Protein AF-A0A9J9ESB7-F1 (afdb_monomer_lite)

Foldseek 3Di:
DDPCCVVPVVVLLVVLPWAWDDWDWDADPVRDTDIDTDTDAPDPVRVVVSCCSRCDPCCVVPVVVVVCVVDPPVPDDDDDDDDDDPD

Radius of gyration: 14.31 Å; chains: 1; bounding box: 33×38×34 Å

Secondary structure (DSSP, 8-state):
--THIIIIIHHHHHHHT-EEEEEEEEE-TT--EEEEEEEE-SSHHHHHHHHHHHT-HHIIIIIHHHHHTTS-GGG------PPP---

Sequence (87 aa):
MRIGIKAELLPYQISQGMRVLQTYIYKDENGDEWFVWLREFDDEQARQALYKKTYNQWWKDEIRPRVFTMIEQDDIRVRLLNPVKLV

pLDDT: mean 86.13, std 9.26, range [49.38, 93.81]

Structure (mmCIF, N/CA/C/O backbone):
data_AF-A0A9J9ESB7-F1
#
_entry.id   AF-A0A9J9ESB7-F1
#
loop_
_atom_site.group_PDB
_atom_site.id
_atom_site.type_symbol
_atom_site.label_atom_id
_atom_site.label_alt_id
_atom_site.label_comp_id
_atom_site.label_asym_id
_atom_site.label_entity_id
_atom_site.label_seq_id
_atom_site.pdbx_PDB_ins_code
_atom_site.Cartn_x
_atom_site.Cartn_y
_atom_site.Cartn_z
_atom_site.occupancy
_atom_site.B_iso_or_equiv
_atom_site.auth_seq_id
_atom_site.auth_comp_id
_atom_site.auth_asym_id
_atom_site.auth_atom_id
_atom_site.pdbx_PDB_model_num
ATOM 1 N N . MET A 1 1 ? 5.750 -16.507 -3.772 1.00 49.38 1 MET A N 1
ATOM 2 C CA . MET A 1 1 ? 6.029 -15.048 -3.749 1.00 49.38 1 MET A CA 1
ATOM 3 C C . MET A 1 1 ? 7.508 -14.732 -3.489 1.00 49.38 1 MET A C 1
ATOM 5 O O . MET A 1 1 ? 8.058 -15.200 -2.497 1.00 49.38 1 MET A O 1
ATOM 9 N N . ARG A 1 2 ? 8.194 -13.971 -4.362 1.00 53.94 2 ARG A N 1
ATOM 10 C CA . ARG A 1 2 ? 9.636 -13.673 -4.199 1.00 53.94 2 ARG A CA 1
ATOM 11 C C . ARG A 1 2 ? 9.872 -12.644 -3.079 1.00 53.94 2 ARG A C 1
ATOM 13 O O . ARG A 1 2 ? 9.176 -11.642 -2.971 1.00 53.94 2 ARG A O 1
ATOM 20 N N . ILE A 1 3 ? 10.886 -12.904 -2.257 1.00 54.91 3 ILE A N 1
ATOM 21 C CA . ILE A 1 3 ? 11.270 -12.225 -1.000 1.00 54.91 3 ILE A CA 1
ATOM 22 C C . ILE A 1 3 ? 11.459 -10.689 -1.123 1.00 54.91 3 ILE A C 1
ATOM 24 O O . ILE A 1 3 ? 11.433 -9.981 -0.115 1.00 54.91 3 ILE A O 1
ATOM 28 N N . GLY A 1 4 ? 11.585 -10.147 -2.338 1.00 59.25 4 GLY A N 1
ATOM 29 C CA . GLY A 1 4 ? 11.961 -8.751 -2.587 1.00 59.25 4 GLY A CA 1
ATOM 30 C C . GLY A 1 4 ? 10.948 -7.682 -2.152 1.00 59.25 4 GLY A C 1
ATOM 31 O O . GLY A 1 4 ? 11.368 -6.615 -1.720 1.00 59.25 4 GLY A O 1
ATOM 32 N N . ILE A 1 5 ? 9.633 -7.948 -2.135 1.00 64.50 5 ILE A N 1
ATOM 33 C CA . ILE A 1 5 ? 8.643 -6.949 -1.656 1.00 64.50 5 ILE A CA 1
ATOM 34 C C . ILE A 1 5 ? 8.887 -6.595 -0.183 1.00 64.50 5 ILE A C 1
ATOM 36 O O . ILE A 1 5 ? 8.868 -5.427 0.206 1.00 64.50 5 ILE A O 1
ATOM 40 N N . LYS A 1 6 ? 9.134 -7.617 0.643 1.00 63.84 6 LYS A N 1
ATOM 41 C CA . LYS A 1 6 ? 9.392 -7.444 2.076 1.00 63.84 6 LYS A CA 1
ATOM 42 C C . LYS A 1 6 ? 10.755 -6.802 2.336 1.00 63.84 6 LYS A C 1
ATOM 44 O O . LYS A 1 6 ? 10.877 -6.042 3.289 1.00 63.84 6 LYS A O 1
ATOM 49 N N . ALA A 1 7 ? 11.747 -7.092 1.496 1.00 66.75 7 ALA A N 1
ATOM 50 C CA . ALA A 1 7 ? 13.117 -6.620 1.675 1.00 66.75 7 ALA A CA 1
ATOM 51 C C . ALA A 1 7 ? 13.379 -5.212 1.108 1.00 66.75 7 ALA A C 1
ATOM 53 O O . ALA A 1 7 ? 14.236 -4.513 1.635 1.00 66.75 7 ALA A O 1
ATOM 54 N N . GLU A 1 8 ? 12.655 -4.778 0.070 1.00 72.25 8 GLU A N 1
ATOM 55 C CA . GLU A 1 8 ? 12.954 -3.518 -0.632 1.00 72.25 8 GLU A CA 1
ATOM 56 C C . GLU A 1 8 ? 11.808 -2.499 -0.558 1.00 72.25 8 GLU A C 1
ATOM 58 O O . GLU A 1 8 ? 12.032 -1.332 -0.228 1.00 72.25 8 GLU A O 1
ATOM 63 N N . LEU A 1 9 ? 10.559 -2.920 -0.803 1.00 81.62 9 LEU A N 1
ATOM 64 C CA . LEU A 1 9 ? 9.428 -1.988 -0.880 1.00 81.62 9 LEU A CA 1
ATOM 65 C C . LEU A 1 9 ? 9.015 -1.458 0.498 1.00 81.62 9 LEU A C 1
ATOM 67 O O . LEU A 1 9 ? 8.853 -0.247 0.664 1.00 81.62 9 LEU A O 1
ATOM 71 N N . LEU A 1 10 ? 8.825 -2.348 1.478 1.00 85.25 10 LEU A N 1
ATOM 72 C CA . LEU A 1 10 ? 8.380 -1.942 2.814 1.00 85.25 10 LEU A CA 1
ATOM 73 C C . LEU A 1 10 ? 9.407 -1.059 3.536 1.00 85.25 10 LEU A C 1
ATOM 75 O O . LEU A 1 10 ? 8.996 -0.011 4.037 1.00 85.25 10 LEU A O 1
ATOM 79 N N . PRO A 1 11 ? 10.718 -1.383 3.558 1.00 86.81 11 PRO A N 1
ATOM 80 C CA . PRO A 1 11 ? 11.706 -0.512 4.194 1.00 86.81 11 PRO A CA 1
ATOM 81 C C . PRO A 1 11 ? 11.759 0.874 3.552 1.00 86.81 11 PRO A C 1
ATOM 83 O O . PRO A 1 11 ? 11.819 1.877 4.266 1.00 86.81 11 PRO A O 1
ATOM 86 N N . TYR A 1 12 ? 11.646 0.956 2.221 1.00 86.19 12 TYR A N 1
ATOM 87 C CA . TYR A 1 12 ? 11.553 2.241 1.537 1.00 86.19 12 TYR A CA 1
ATOM 88 C C . TYR A 1 12 ? 10.316 3.029 1.987 1.00 86.19 12 TYR A C 1
ATOM 90 O O . TYR A 1 12 ? 10.445 4.176 2.413 1.00 86.19 12 TYR A O 1
ATOM 98 N N . GLN A 1 13 ? 9.126 2.424 1.966 1.00 87.81 13 GLN A N 1
ATOM 99 C CA . GLN A 1 13 ? 7.893 3.089 2.403 1.00 87.81 13 GLN A CA 1
ATOM 100 C C . GLN A 1 13 ? 7.978 3.575 3.856 1.00 87.81 13 GLN A C 1
ATOM 102 O O . GLN A 1 13 ? 7.629 4.722 4.143 1.00 87.81 13 GLN A O 1
ATOM 107 N N . ILE A 1 14 ? 8.506 2.742 4.755 1.00 89.81 14 ILE A N 1
ATOM 108 C CA . ILE A 1 14 ? 8.720 3.094 6.163 1.00 89.81 14 ILE A CA 1
ATOM 109 C C . ILE A 1 14 ? 9.683 4.285 6.275 1.00 89.81 14 ILE A C 1
ATOM 111 O O . ILE A 1 14 ? 9.371 5.248 6.972 1.00 89.81 14 ILE A O 1
ATOM 115 N N . SER A 1 15 ? 10.792 4.295 5.522 1.00 89.38 15 SER A N 1
ATOM 116 C CA . SER A 1 15 ? 11.742 5.423 5.513 1.00 89.38 15 SER A CA 1
ATOM 117 C C . SER A 1 15 ? 11.130 6.743 5.024 1.00 89.38 15 SER A C 1
ATOM 119 O O . SER A 1 15 ? 11.571 7.821 5.421 1.00 89.38 15 SER A O 1
ATOM 121 N N . GLN A 1 16 ? 10.090 6.687 4.184 1.00 88.38 16 GLN A N 1
ATOM 122 C CA . GLN A 1 16 ? 9.368 7.881 3.736 1.00 88.38 16 GLN A CA 1
ATOM 123 C C . GLN A 1 16 ? 8.357 8.397 4.771 1.00 88.38 16 GLN A C 1
ATOM 125 O O . GLN A 1 16 ? 7.877 9.526 4.622 1.00 88.38 16 GLN A O 1
ATOM 130 N N . GLY A 1 17 ? 8.096 7.632 5.836 1.00 88.94 17 GLY A N 1
ATOM 131 C CA . GLY A 1 17 ? 7.168 7.967 6.918 1.00 88.94 17 GLY A CA 1
ATOM 132 C C . GLY A 1 17 ? 5.856 7.182 6.878 1.00 88.94 17 GLY A C 1
ATOM 133 O O . GLY A 1 17 ? 4.892 7.566 7.534 1.00 88.94 17 GLY A O 1
ATOM 134 N N . MET A 1 18 ? 5.781 6.105 6.094 1.00 92.50 18 MET A N 1
ATOM 135 C CA . MET A 1 18 ? 4.573 5.293 5.984 1.00 92.50 18 MET A CA 1
ATOM 136 C C . MET A 1 18 ? 4.431 4.350 7.180 1.00 92.50 18 MET A C 1
ATOM 138 O O . MET A 1 18 ? 5.287 3.496 7.408 1.00 92.50 18 MET A O 1
ATOM 142 N N . ARG A 1 19 ? 3.328 4.478 7.929 1.00 93.81 19 ARG A N 1
ATOM 143 C CA . ARG A 1 19 ? 3.017 3.590 9.055 1.00 93.81 19 ARG A CA 1
ATOM 144 C C . ARG A 1 19 ? 2.407 2.293 8.545 1.00 93.81 19 ARG A C 1
ATOM 146 O O . ARG A 1 19 ? 1.249 2.261 8.130 1.00 93.81 19 ARG A O 1
ATOM 153 N N . VAL A 1 20 ? 3.201 1.227 8.553 1.00 92.06 20 VAL A N 1
ATOM 154 C CA . VAL A 1 20 ? 2.737 -0.137 8.275 1.00 92.06 20 VAL A CA 1
ATOM 155 C C . VAL A 1 20 ? 2.288 -0.748 9.597 1.00 92.06 20 VAL A C 1
ATOM 157 O O . VAL A 1 20 ? 3.103 -0.914 10.498 1.00 92.06 20 VAL A O 1
ATOM 160 N N . LEU A 1 21 ? 0.998 -1.054 9.720 1.00 93.00 21 LEU A N 1
ATOM 161 C CA . LEU A 1 21 ? 0.436 -1.617 10.947 1.00 93.00 21 LEU A CA 1
ATOM 162 C C . LEU A 1 21 ? 0.690 -3.120 11.026 1.00 93.00 21 LEU A C 1
ATOM 164 O O . LEU A 1 21 ? 1.186 -3.627 12.027 1.00 93.00 21 LEU A O 1
ATOM 168 N N . GLN A 1 22 ? 0.313 -3.837 9.967 1.00 92.00 22 GLN A N 1
ATOM 169 C CA . GLN A 1 22 ? 0.317 -5.296 9.933 1.00 92.00 22 GLN A CA 1
ATOM 170 C C . GLN A 1 22 ? 0.620 -5.795 8.520 1.00 92.00 22 GLN A C 1
ATOM 172 O O . GLN A 1 22 ? 0.346 -5.118 7.525 1.00 92.00 22 GLN A O 1
ATOM 177 N N . THR A 1 23 ? 1.191 -6.995 8.440 1.00 92.00 23 THR A N 1
ATOM 178 C CA . THR A 1 23 ? 1.467 -7.697 7.182 1.00 92.00 23 THR A CA 1
ATOM 179 C C . THR A 1 23 ? 1.017 -9.144 7.300 1.00 92.00 23 THR A C 1
ATOM 181 O O . THR A 1 23 ? 1.107 -9.730 8.378 1.00 92.00 23 THR A O 1
ATOM 184 N N . TYR A 1 24 ? 0.548 -9.713 6.196 1.00 92.12 24 TYR A N 1
ATOM 185 C CA . TYR A 1 24 ? -0.009 -11.054 6.134 1.00 92.12 24 TYR A CA 1
ATOM 186 C C . TYR A 1 24 ? 0.421 -11.763 4.856 1.00 92.12 24 TYR A C 1
ATOM 188 O O . TYR A 1 24 ? 0.752 -11.139 3.843 1.00 92.12 24 TYR A O 1
ATOM 196 N N . ILE A 1 25 ? 0.363 -13.088 4.923 1.00 91.19 25 ILE A N 1
ATOM 197 C CA . ILE A 1 25 ? 0.407 -13.971 3.767 1.00 91.19 25 ILE A CA 1
ATOM 198 C C . ILE A 1 25 ? -0.956 -14.637 3.697 1.00 91.19 25 ILE A C 1
ATOM 200 O O . ILE A 1 25 ? -1.363 -15.302 4.649 1.00 91.19 25 ILE A O 1
ATOM 204 N N . TYR A 1 26 ? -1.658 -14.422 2.596 1.00 90.06 26 TYR A N 1
ATOM 205 C CA . TYR A 1 26 ? -2.888 -15.132 2.284 1.00 90.06 26 TYR A CA 1
ATOM 206 C C . TYR A 1 26 ? -2.578 -16.145 1.187 1.00 90.06 26 TYR A C 1
ATOM 208 O O . TYR A 1 26 ? -1.859 -15.826 0.247 1.00 90.06 26 TYR A O 1
ATOM 216 N N . LYS A 1 27 ? -3.074 -17.371 1.330 1.00 93.06 27 LYS A N 1
ATOM 217 C CA . LYS A 1 27 ? -2.992 -18.390 0.289 1.00 93.06 27 LYS A CA 1
ATOM 218 C C . LYS A 1 27 ? -4.409 -18.732 -0.133 1.00 93.06 27 LYS A C 1
ATOM 220 O O . LYS A 1 27 ? -5.218 -19.062 0.736 1.00 93.06 27 LYS A O 1
ATOM 225 N N . ASP A 1 28 ? -4.706 -18.596 -1.416 1.00 90.94 28 ASP A N 1
ATOM 226 C CA . ASP A 1 28 ? -6.042 -18.889 -1.924 1.00 90.94 28 ASP A CA 1
ATOM 227 C C . ASP A 1 28 ? -6.246 -20.384 -2.215 1.00 90.94 28 ASP A C 1
ATOM 229 O O . ASP A 1 28 ? -5.372 -21.222 -1.972 1.00 90.94 28 ASP A O 1
ATOM 233 N N . GLU A 1 29 ? -7.440 -20.717 -2.704 1.00 93.81 29 GLU A N 1
ATOM 234 C CA . GLU A 1 29 ? -7.859 -22.087 -3.010 1.00 93.81 29 GLU A CA 1
ATOM 235 C C . GLU A 1 29 ? -7.062 -22.713 -4.166 1.00 93.81 29 GLU A C 1
ATOM 237 O O . GLU A 1 29 ? -6.889 -23.932 -4.192 1.00 93.81 29 GLU A O 1
ATOM 242 N N . ASN A 1 30 ? -6.525 -21.896 -5.079 1.00 91.44 30 ASN A N 1
ATOM 243 C CA . ASN A 1 30 ? -5.670 -22.345 -6.183 1.00 91.44 30 ASN A CA 1
ATOM 244 C C . ASN A 1 30 ? -4.217 -22.554 -5.735 1.00 91.44 30 ASN A C 1
ATOM 246 O O . ASN A 1 30 ? -3.415 -23.167 -6.439 1.00 91.44 30 ASN A O 1
ATOM 250 N N . GLY A 1 31 ? -3.889 -22.094 -4.527 1.00 88.00 31 GLY A N 1
ATOM 251 C CA . GLY A 1 31 ? -2.568 -22.185 -3.939 1.00 88.00 31 GLY A CA 1
ATOM 252 C C . GLY A 1 31 ? -1.676 -20.982 -4.233 1.00 88.00 31 GLY A C 1
ATOM 253 O O . GLY A 1 31 ? -0.485 -21.051 -3.908 1.00 88.00 31 GLY A O 1
ATOM 254 N N . ASP A 1 32 ? -2.233 -19.898 -4.771 1.00 88.19 32 ASP A N 1
ATOM 255 C CA . ASP A 1 32 ? -1.504 -18.663 -5.027 1.00 88.19 32 ASP A CA 1
ATOM 256 C C . ASP A 1 32 ? -1.255 -17.906 -3.720 1.00 88.19 32 ASP A C 1
ATOM 258 O O . ASP A 1 32 ? -2.096 -17.850 -2.820 1.00 88.19 32 ASP A O 1
ATOM 262 N N . GLU A 1 33 ? -0.058 -17.331 -3.595 1.00 88.88 33 GLU A N 1
ATOM 263 C CA . GLU A 1 33 ? 0.360 -16.583 -2.410 1.00 88.88 33 GLU A CA 1
ATOM 264 C C . GLU A 1 33 ? 0.206 -15.076 -2.616 1.00 88.88 33 GLU A C 1
ATOM 266 O O . GLU A 1 33 ? 0.893 -14.463 -3.434 1.00 88.88 33 GLU A O 1
ATOM 271 N N . TRP A 1 34 ? -0.606 -14.463 -1.768 1.00 88.44 34 TRP A N 1
ATOM 272 C CA . TRP A 1 34 ? -0.901 -13.042 -1.747 1.00 88.44 34 TRP A CA 1
ATOM 273 C C . TRP A 1 34 ? -0.181 -12.356 -0.585 1.00 88.44 34 TRP A C 1
ATOM 275 O O . TRP A 1 34 ? -0.306 -12.758 0.577 1.00 88.44 34 TRP A O 1
ATOM 285 N N . PHE A 1 35 ? 0.543 -11.272 -0.879 1.00 88.12 35 PHE A N 1
ATOM 286 C CA . PHE A 1 35 ? 1.028 -10.366 0.161 1.00 88.12 35 PHE A CA 1
ATOM 287 C C . PHE A 1 35 ? -0.034 -9.330 0.486 1.00 88.12 35 PHE A C 1
ATOM 289 O O . PHE A 1 35 ? -0.428 -8.552 -0.382 1.00 88.12 35 PHE A O 1
ATOM 296 N N . VAL A 1 36 ? -0.431 -9.257 1.751 1.00 90.56 36 VAL A N 1
ATOM 297 C CA . VAL A 1 36 ? -1.365 -8.234 2.219 1.00 90.56 36 VAL A CA 1
ATOM 298 C C . VAL A 1 36 ? -0.662 -7.383 3.260 1.00 90.56 36 VAL A C 1
ATOM 300 O O . VAL A 1 36 ? -0.046 -7.906 4.185 1.00 90.56 36 VAL A O 1
ATOM 303 N N . TRP A 1 37 ? -0.748 -6.064 3.137 1.00 91.94 37 TRP A N 1
ATOM 304 C CA . TRP A 1 37 ? -0.227 -5.153 4.150 1.00 91.94 37 TRP A CA 1
ATOM 305 C C . TRP A 1 37 ? -1.215 -4.029 4.427 1.00 91.94 37 TRP A C 1
ATOM 307 O O . TRP A 1 37 ? -1.847 -3.484 3.520 1.00 91.94 37 TRP A O 1
ATOM 317 N N . LEU A 1 38 ? -1.331 -3.683 5.703 1.00 93.31 38 LEU A N 1
ATOM 318 C CA . LEU A 1 38 ? -2.196 -2.624 6.191 1.00 93.31 38 LEU A CA 1
ATOM 319 C C . LEU A 1 38 ? -1.354 -1.405 6.552 1.00 93.31 38 LEU A C 1
ATOM 321 O O . LEU A 1 38 ? -0.322 -1.516 7.217 1.00 93.31 38 LEU A O 1
ATOM 325 N N . ARG A 1 39 ? -1.807 -0.234 6.110 1.00 92.94 39 ARG A N 1
ATOM 326 C CA . ARG A 1 39 ? -1.175 1.054 6.396 1.00 92.94 39 ARG A CA 1
ATOM 327 C C . ARG A 1 39 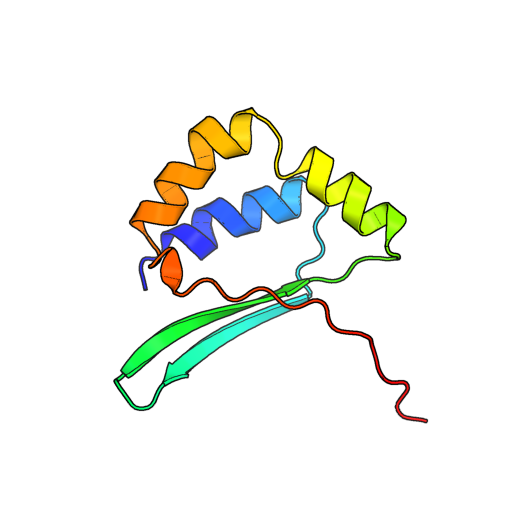? -2.206 2.011 6.946 1.00 92.94 39 ARG A C 1
ATOM 329 O O . ARG A 1 39 ? -3.359 1.971 6.523 1.00 92.94 39 ARG A O 1
ATOM 336 N N . GLU A 1 40 ? -1.751 2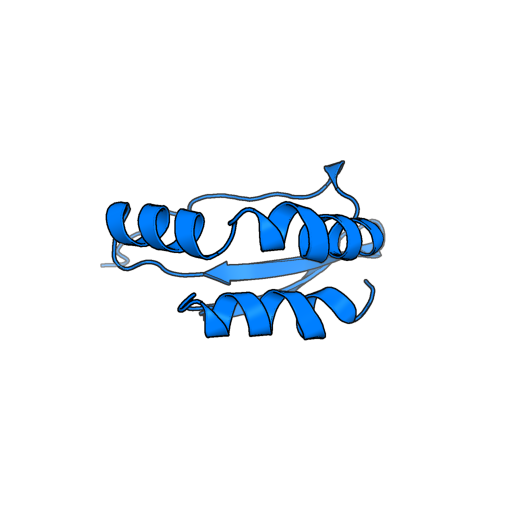.890 7.818 1.00 93.75 40 GLU A N 1
ATOM 337 C CA . GLU A 1 40 ? -2.574 3.928 8.418 1.00 93.75 40 GLU A CA 1
ATOM 338 C C . GLU A 1 40 ? -2.062 5.314 8.031 1.00 93.75 40 GLU A C 1
ATOM 340 O O . GLU A 1 40 ? -0.866 5.518 7.798 1.00 93.75 40 GLU A O 1
ATOM 345 N N . PHE A 1 41 ? -2.993 6.259 7.968 1.00 93.06 41 PHE A N 1
ATOM 346 C CA . PHE A 1 41 ? -2.742 7.677 7.767 1.00 93.06 41 PHE A CA 1
ATOM 347 C C . PHE A 1 41 ? -3.541 8.452 8.809 1.00 93.06 41 PHE A C 1
ATOM 349 O O . PHE A 1 41 ? -4.629 8.018 9.182 1.00 93.06 41 PHE A O 1
ATOM 356 N N . ASP A 1 42 ? -3.011 9.590 9.249 1.00 90.62 42 ASP A N 1
ATOM 357 C CA . ASP A 1 42 ? -3.698 10.456 10.216 1.00 90.62 42 ASP A CA 1
ATOM 358 C C . ASP A 1 42 ? -4.995 11.031 9.629 1.00 90.62 42 ASP A C 1
ATOM 360 O O . ASP A 1 42 ? -6.033 11.053 10.284 1.00 90.62 42 ASP A O 1
ATOM 364 N N . ASP A 1 43 ? -4.939 11.439 8.360 1.00 91.75 43 ASP A N 1
ATOM 365 C CA . ASP A 1 43 ? -6.070 11.925 7.582 1.00 91.75 43 ASP A CA 1
ATOM 366 C C . ASP A 1 43 ? -5.797 11.795 6.067 1.00 91.75 43 ASP A C 1
ATOM 368 O O . ASP A 1 43 ? -4.738 11.332 5.617 1.00 91.75 43 ASP A O 1
ATOM 372 N N . GLU A 1 44 ? -6.772 12.201 5.253 1.00 90.44 44 GLU A N 1
ATOM 373 C CA . GLU A 1 44 ? -6.667 12.170 3.793 1.00 90.44 44 GLU A CA 1
ATOM 374 C C . GLU A 1 44 ? -5.579 13.118 3.255 1.00 90.44 44 GLU A C 1
ATOM 376 O O . GLU A 1 44 ? -4.900 12.786 2.281 1.00 90.44 44 GLU A O 1
ATOM 381 N N . GLN A 1 45 ? -5.353 14.270 3.889 1.00 93.62 45 GLN A N 1
ATOM 382 C CA . GLN A 1 45 ? -4.331 15.225 3.460 1.00 93.62 45 GLN A CA 1
ATOM 383 C C . GLN A 1 45 ? -2.921 14.656 3.685 1.00 93.62 45 GLN A C 1
ATOM 385 O O . GLN A 1 45 ? -2.078 14.705 2.782 1.00 93.62 45 GLN A O 1
ATOM 390 N N . ALA A 1 46 ? -2.685 14.047 4.846 1.00 92.19 46 ALA A N 1
ATOM 391 C CA . ALA A 1 46 ? -1.468 13.328 5.190 1.00 92.19 46 ALA A CA 1
ATOM 392 C C . ALA A 1 46 ? -1.231 12.157 4.229 1.00 92.19 46 ALA A C 1
ATOM 394 O O . ALA A 1 46 ? -0.113 11.982 3.733 1.00 92.19 46 ALA A O 1
ATOM 395 N N . ARG A 1 47 ? -2.284 11.400 3.881 1.00 92.38 47 ARG A N 1
ATOM 396 C CA . ARG A 1 47 ? -2.199 10.323 2.884 1.00 92.38 47 ARG A CA 1
ATOM 397 C C . ARG A 1 47 ? -1.716 10.845 1.532 1.00 92.38 47 ARG A C 1
ATOM 399 O O . ARG A 1 47 ? -0.775 10.285 0.969 1.00 92.38 47 ARG A O 1
ATOM 406 N N . GLN A 1 48 ? -2.319 11.915 1.017 1.00 92.50 48 GLN A N 1
ATOM 407 C CA . GLN A 1 48 ? -1.960 12.497 -0.282 1.00 92.50 48 GLN A CA 1
ATOM 408 C C . GLN A 1 48 ? -0.528 13.049 -0.291 1.00 92.50 48 GLN A C 1
ATOM 410 O O . GLN A 1 48 ? 0.238 12.783 -1.224 1.00 92.50 48 GLN A O 1
ATOM 415 N N . ALA A 1 49 ? -0.129 13.761 0.767 1.00 92.50 49 ALA A N 1
ATOM 416 C CA . ALA A 1 49 ? 1.226 14.290 0.908 1.00 92.50 49 ALA A CA 1
ATOM 417 C C . ALA A 1 49 ? 2.273 13.164 0.939 1.00 92.50 49 ALA A C 1
ATOM 419 O O . ALA A 1 49 ? 3.269 13.206 0.208 1.00 92.50 49 ALA A O 1
ATOM 420 N N . LEU A 1 50 ? 2.014 12.116 1.723 1.00 92.12 50 LEU A N 1
ATOM 421 C CA . LEU A 1 50 ? 2.891 10.956 1.822 1.00 92.12 50 LEU A CA 1
ATOM 422 C C . LEU A 1 50 ? 2.954 10.170 0.506 1.00 92.12 50 LEU A C 1
ATOM 424 O O . LEU A 1 50 ? 4.030 9.714 0.122 1.00 92.12 50 LEU A O 1
ATOM 428 N N . TYR A 1 51 ? 1.843 10.047 -0.223 1.00 89.75 51 TYR A N 1
ATOM 429 C CA . TYR A 1 51 ? 1.820 9.395 -1.536 1.00 89.75 51 TYR A CA 1
ATOM 430 C C . TYR A 1 51 ? 2.660 10.167 -2.548 1.00 89.75 51 TYR A C 1
ATOM 432 O O . TYR A 1 51 ? 3.460 9.561 -3.255 1.00 89.75 51 TYR A O 1
ATOM 440 N N . LYS A 1 52 ? 2.544 11.498 -2.581 1.00 89.94 52 LYS A N 1
ATOM 441 C CA . LYS A 1 52 ? 3.362 12.344 -3.459 1.00 89.94 52 LYS A CA 1
ATOM 442 C C . LYS A 1 52 ? 4.855 12.221 -3.143 1.00 89.94 52 LYS A C 1
ATOM 444 O O . LYS A 1 52 ? 5.668 12.168 -4.062 1.00 89.94 52 LYS A O 1
ATOM 449 N N . LYS A 1 53 ? 5.210 12.149 -1.856 1.00 89.94 53 LYS A N 1
ATOM 450 C CA . LYS A 1 53 ? 6.593 11.955 -1.398 1.00 89.94 53 LYS A CA 1
ATOM 451 C C . LYS A 1 53 ? 7.138 10.573 -1.777 1.00 89.94 53 LYS A C 1
ATOM 453 O O . LYS A 1 53 ? 8.250 10.478 -2.288 1.00 89.94 53 LYS A O 1
ATOM 458 N N . THR A 1 54 ? 6.346 9.527 -1.539 1.00 88.25 54 THR A N 1
ATOM 459 C CA . THR A 1 54 ? 6.749 8.117 -1.690 1.00 88.25 54 THR A CA 1
ATOM 460 C C . THR A 1 54 ? 6.767 7.671 -3.149 1.00 88.25 54 THR A C 1
ATOM 462 O O . THR A 1 54 ? 7.705 7.018 -3.584 1.00 88.25 54 THR A O 1
ATOM 465 N N . TYR A 1 55 ? 5.751 8.031 -3.931 1.00 87.81 55 TYR A N 1
ATOM 466 C CA . TYR A 1 55 ? 5.608 7.632 -5.334 1.00 87.81 55 TYR A CA 1
ATOM 467 C C . TYR A 1 55 ? 6.108 8.731 -6.282 1.00 87.81 55 TYR A C 1
ATOM 469 O O . TYR A 1 55 ? 5.439 9.111 -7.249 1.00 87.81 55 TYR A O 1
ATOM 477 N N . ASN A 1 56 ? 7.283 9.273 -5.964 1.00 87.38 56 ASN A N 1
ATOM 478 C CA . ASN A 1 56 ? 7.953 10.301 -6.754 1.00 87.38 56 ASN A CA 1
ATOM 479 C C . ASN A 1 56 ? 8.557 9.726 -8.056 1.00 87.38 56 ASN A C 1
ATOM 481 O O . ASN A 1 56 ? 8.405 8.542 -8.360 1.00 87.38 56 ASN A O 1
ATOM 485 N N . GLN A 1 57 ? 9.225 10.575 -8.844 1.00 89.56 57 GLN A N 1
ATOM 486 C CA . GLN A 1 57 ? 9.789 10.185 -10.141 1.00 89.56 57 GLN A CA 1
ATOM 487 C C . GLN A 1 57 ? 10.815 9.047 -10.017 1.00 89.56 57 GLN A C 1
ATOM 489 O O . GLN A 1 57 ? 10.684 8.036 -10.696 1.00 89.56 57 GLN A O 1
ATOM 494 N N . TRP A 1 58 ? 11.752 9.151 -9.070 1.00 86.06 58 TRP A N 1
ATOM 495 C CA . TRP A 1 58 ? 12.739 8.100 -8.805 1.00 86.06 58 TRP A CA 1
ATOM 496 C C . TRP A 1 58 ? 12.080 6.759 -8.465 1.00 86.06 58 TRP A C 1
ATOM 498 O O . TRP A 1 58 ? 12.484 5.726 -8.984 1.00 86.06 58 TRP A O 1
ATOM 508 N N . TRP A 1 59 ? 11.011 6.754 -7.661 1.00 86.94 59 TRP A N 1
ATOM 509 C CA . TRP A 1 59 ? 10.291 5.513 -7.364 1.00 86.94 59 TRP A CA 1
ATOM 510 C C . TRP A 1 59 ? 9.684 4.881 -8.622 1.00 86.94 59 TRP A C 1
ATOM 512 O O . TRP A 1 59 ? 9.745 3.662 -8.791 1.00 86.94 59 TRP A O 1
ATOM 522 N N . LYS A 1 60 ? 9.091 5.697 -9.502 1.00 86.62 60 LYS A N 1
ATOM 523 C CA . LYS A 1 60 ? 8.457 5.220 -10.740 1.00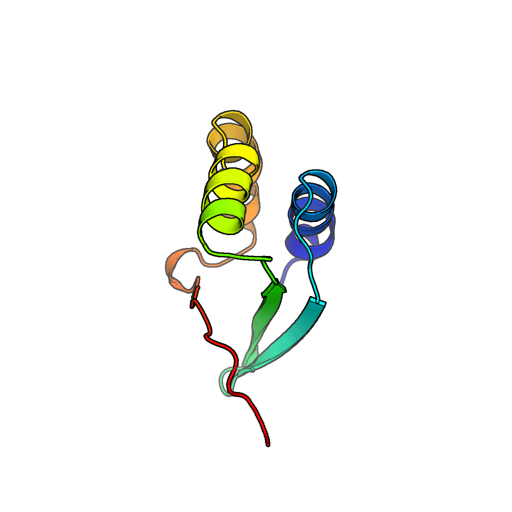 86.62 60 LYS A CA 1
ATOM 524 C C . LYS A 1 60 ? 9.467 4.643 -11.724 1.00 86.62 60 LYS A C 1
ATOM 526 O O . LYS A 1 60 ? 9.122 3.681 -12.404 1.00 86.62 60 LYS A O 1
ATOM 531 N N . ASP A 1 61 ? 10.663 5.213 -11.767 1.00 88.12 61 ASP A N 1
ATOM 532 C CA . ASP A 1 61 ? 11.693 4.830 -12.727 1.00 88.12 61 ASP A CA 1
ATOM 533 C C . ASP A 1 61 ? 12.538 3.658 -12.206 1.00 88.12 61 ASP A C 1
ATOM 535 O O . ASP A 1 61 ? 12.835 2.732 -12.954 1.00 88.12 61 ASP A O 1
ATOM 539 N N . GLU A 1 62 ? 12.859 3.637 -10.909 1.00 84.19 62 GLU A N 1
ATOM 540 C CA . GLU A 1 62 ? 13.801 2.666 -10.340 1.00 84.19 62 GLU A CA 1
ATOM 541 C C . GLU A 1 62 ? 13.129 1.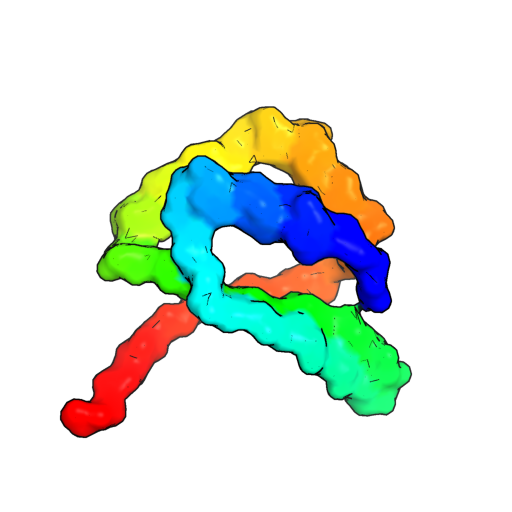507 -9.605 1.00 84.19 62 GLU A C 1
ATOM 543 O O . GLU A 1 62 ? 13.522 0.351 -9.766 1.00 84.19 62 GLU A O 1
ATOM 548 N N . ILE A 1 63 ? 12.127 1.797 -8.772 1.00 82.69 63 ILE A N 1
ATOM 549 C CA . ILE A 1 63 ? 11.558 0.810 -7.843 1.00 82.69 63 ILE A CA 1
ATOM 550 C C . ILE A 1 63 ? 10.361 0.095 -8.464 1.00 82.69 63 ILE A C 1
ATOM 552 O O . ILE A 1 63 ? 10.263 -1.130 -8.379 1.00 82.69 63 ILE A O 1
ATOM 556 N N . ARG A 1 64 ? 9.460 0.833 -9.122 1.00 84.81 64 ARG A N 1
ATOM 557 C CA . ARG A 1 64 ? 8.246 0.272 -9.731 1.00 84.81 64 ARG A CA 1
ATOM 558 C C . ARG A 1 64 ? 8.545 -0.865 -10.714 1.00 84.81 64 ARG A C 1
ATOM 560 O O . ARG A 1 64 ? 7.904 -1.905 -10.565 1.00 84.81 64 ARG A O 1
ATOM 567 N N . PRO A 1 65 ? 9.495 -0.740 -11.666 1.00 87.56 65 PRO A N 1
ATOM 568 C CA . PRO A 1 65 ? 9.753 -1.818 -12.617 1.00 87.56 65 PRO A CA 1
ATOM 569 C C . PRO A 1 65 ? 10.273 -3.074 -11.915 1.00 87.56 65 PRO A C 1
ATOM 571 O O . PRO A 1 65 ? 9.818 -4.170 -12.217 1.00 87.56 65 PRO A O 1
ATOM 574 N N . ARG A 1 66 ? 11.153 -2.921 -10.914 1.00 84.69 66 ARG A N 1
ATOM 575 C CA . ARG A 1 66 ? 11.695 -4.044 -10.130 1.00 84.69 66 ARG A CA 1
ATOM 576 C C . ARG A 1 66 ? 10.600 -4.764 -9.356 1.00 84.69 66 ARG A C 1
ATOM 578 O O . ARG A 1 66 ? 10.507 -5.984 -9.442 1.00 84.69 66 ARG A O 1
ATOM 585 N N . VAL A 1 67 ? 9.731 -4.022 -8.668 1.00 81.06 67 VAL A N 1
ATOM 586 C CA . VAL A 1 67 ? 8.592 -4.598 -7.937 1.00 81.06 67 VAL A CA 1
ATOM 587 C C . VAL A 1 67 ? 7.679 -5.379 -8.883 1.00 81.06 67 VAL A C 1
ATOM 589 O O . VAL A 1 67 ? 7.284 -6.489 -8.547 1.00 81.06 67 VAL A O 1
ATOM 592 N N . PHE A 1 68 ? 7.405 -4.862 -10.082 1.00 84.25 68 PHE A N 1
ATOM 593 C CA . PHE A 1 68 ? 6.551 -5.532 -11.071 1.00 84.25 68 PHE A CA 1
ATOM 594 C C . PHE A 1 68 ? 7.180 -6.775 -11.717 1.00 84.25 68 PHE A C 1
ATOM 596 O O . PHE A 1 68 ? 6.468 -7.555 -12.329 1.00 84.25 68 PHE A O 1
ATOM 603 N N . THR A 1 69 ? 8.479 -7.035 -11.529 1.00 84.19 69 THR A N 1
ATOM 604 C CA . THR A 1 69 ? 9.065 -8.355 -11.857 1.00 84.19 69 THR A CA 1
ATOM 605 C C . THR A 1 69 ? 8.835 -9.411 -10.771 1.00 84.19 69 THR A C 1
ATOM 607 O O . THR A 1 69 ? 9.180 -10.579 -10.952 1.00 84.19 69 THR A O 1
ATOM 61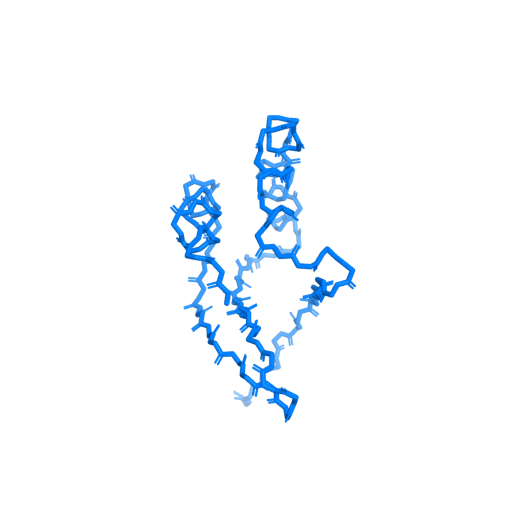0 N N . MET A 1 70 ? 8.313 -9.004 -9.611 1.00 77.81 70 MET A N 1
ATOM 611 C CA . MET A 1 70 ? 8.145 -9.857 -8.431 1.00 77.81 70 MET A CA 1
ATOM 612 C C . MET A 1 70 ? 6.678 -10.137 -8.094 1.00 77.81 70 MET A C 1
ATOM 614 O O . MET A 1 70 ? 6.420 -11.035 -7.289 1.00 77.81 70 MET A O 1
ATOM 618 N N . ILE A 1 71 ? 5.751 -9.369 -8.673 1.00 81.94 71 ILE A N 1
ATOM 619 C CA . ILE A 1 71 ? 4.302 -9.498 -8.502 1.00 81.94 71 ILE A CA 1
ATOM 620 C C . ILE A 1 71 ? 3.601 -9.440 -9.847 1.00 81.94 71 ILE A C 1
ATOM 622 O O . ILE A 1 71 ? 4.013 -8.680 -10.721 1.00 81.94 71 ILE A O 1
ATOM 626 N N . GLU A 1 72 ? 2.495 -10.164 -9.956 1.00 84.94 72 GLU A N 1
ATOM 627 C CA . GLU A 1 72 ? 1.574 -10.030 -11.077 1.00 84.94 72 GLU A CA 1
ATOM 628 C C . GLU A 1 72 ? 0.875 -8.669 -10.989 1.00 84.94 72 GLU A C 1
ATOM 630 O O . GLU A 1 72 ? 0.110 -8.388 -10.063 1.00 84.94 72 GLU A O 1
ATOM 635 N N . GLN A 1 73 ? 1.201 -7.774 -11.927 1.00 82.44 73 GLN A N 1
ATOM 636 C CA . GLN A 1 73 ? 0.736 -6.385 -11.905 1.00 82.44 73 GLN A CA 1
ATOM 637 C C . GLN A 1 73 ? -0.795 -6.292 -11.955 1.00 82.44 73 GLN A C 1
ATOM 639 O O . GLN A 1 73 ? -1.388 -5.448 -11.278 1.00 82.44 73 GLN A O 1
ATOM 644 N N . ASP A 1 74 ? -1.420 -7.161 -12.747 1.00 86.38 74 ASP A N 1
ATOM 645 C CA . ASP A 1 74 ? -2.862 -7.143 -13.004 1.00 86.38 74 ASP A CA 1
ATOM 646 C C . ASP A 1 74 ? -3.679 -7.619 -11.791 1.00 86.38 74 ASP A C 1
ATOM 648 O O . ASP A 1 74 ? -4.858 -7.276 -11.642 1.00 86.38 74 ASP A O 1
ATOM 652 N N . ASP A 1 75 ? -3.018 -8.302 -10.857 1.00 86.69 75 ASP A N 1
ATOM 653 C CA . ASP A 1 75 ? -3.614 -8.809 -9.628 1.00 86.69 75 ASP A CA 1
ATOM 654 C C . ASP A 1 75 ? -3.459 -7.859 -8.439 1.00 86.69 75 ASP A C 1
ATOM 656 O O . ASP A 1 75 ? -4.047 -8.084 -7.381 1.00 86.69 75 ASP A O 1
ATOM 660 N N . ILE A 1 76 ? -2.756 -6.733 -8.590 1.00 88.06 76 ILE A N 1
ATOM 661 C CA . ILE A 1 76 ? -2.600 -5.761 -7.504 1.00 88.06 76 ILE A CA 1
ATOM 662 C C . ILE A 1 76 ? -3.965 -5.174 -7.119 1.00 88.06 76 ILE A C 1
ATOM 664 O O . ILE A 1 76 ? -4.597 -4.419 -7.864 1.00 88.06 76 ILE A O 1
ATOM 668 N N . ARG A 1 77 ? -4.405 -5.450 -5.886 1.00 90.62 77 ARG A N 1
ATOM 669 C CA . ARG A 1 77 ? -5.625 -4.874 -5.306 1.00 90.62 77 ARG A CA 1
ATOM 670 C C . ARG A 1 77 ? -5.275 -3.902 -4.184 1.00 90.62 77 ARG A C 1
ATOM 672 O O . ARG A 1 77 ? -4.729 -4.286 -3.158 1.00 90.62 77 ARG A O 1
ATOM 679 N N . VAL A 1 78 ? -5.648 -2.634 -4.356 1.00 91.00 78 VAL A N 1
ATOM 680 C CA . VAL A 1 78 ? -5.544 -1.602 -3.311 1.00 91.00 78 VAL A CA 1
ATOM 681 C C . VAL A 1 78 ? -6.942 -1.103 -2.968 1.00 91.00 78 VAL A C 1
ATOM 683 O O . VAL A 1 78 ? -7.753 -0.848 -3.864 1.00 91.00 78 VAL A O 1
ATOM 686 N N . ARG A 1 79 ? -7.244 -0.988 -1.673 1.00 93.69 79 ARG A N 1
ATOM 687 C CA . ARG A 1 79 ? -8.523 -0.485 -1.156 1.00 93.69 79 ARG A CA 1
ATOM 688 C C . ARG A 1 79 ? -8.261 0.519 -0.040 1.00 93.69 79 ARG A C 1
ATOM 690 O O . ARG A 1 79 ? -7.370 0.308 0.779 1.00 93.69 79 ARG A O 1
ATOM 697 N N . LEU A 1 80 ? -9.033 1.603 -0.029 1.00 93.00 80 LEU A N 1
ATOM 698 C CA . LEU A 1 80 ? -9.090 2.525 1.100 1.00 93.00 80 LEU A CA 1
ATOM 699 C C . LEU A 1 80 ? -10.160 2.011 2.064 1.00 93.00 80 LEU A C 1
ATOM 701 O O . LEU A 1 80 ? -11.290 1.764 1.647 1.00 93.00 80 LEU A O 1
ATOM 705 N N . LEU A 1 81 ? -9.784 1.811 3.323 1.00 92.19 81 LEU A N 1
ATOM 706 C CA . LEU A 1 81 ? -10.678 1.328 4.370 1.00 92.19 81 LEU A CA 1
ATOM 707 C C . LEU A 1 81 ? -11.027 2.489 5.297 1.00 92.19 81 LEU A C 1
ATOM 709 O O . LEU A 1 81 ? -10.142 3.255 5.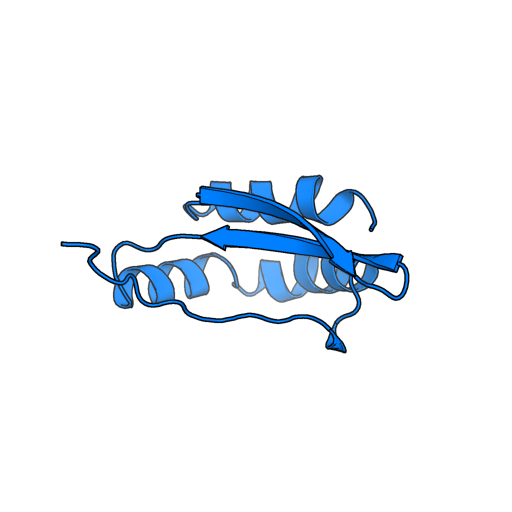673 1.00 92.19 81 LEU A O 1
ATOM 713 N N . ASN A 1 82 ? -12.298 2.589 5.681 1.00 89.88 82 ASN A N 1
ATOM 714 C CA . ASN A 1 82 ? -12.746 3.533 6.698 1.00 89.88 82 ASN A CA 1
ATOM 715 C C . ASN A 1 82 ? -12.898 2.787 8.027 1.00 89.88 82 ASN A C 1
ATOM 717 O O . ASN A 1 82 ? -13.569 1.749 8.050 1.00 89.88 82 ASN A O 1
ATOM 721 N N . PRO A 1 83 ? -12.297 3.277 9.124 1.00 88.19 83 PRO A N 1
ATOM 722 C CA . PRO A 1 83 ? -12.450 2.639 10.419 1.00 88.19 83 PRO A CA 1
ATOM 723 C C . PRO A 1 83 ? -13.912 2.717 10.866 1.00 88.19 83 PRO A C 1
ATOM 725 O O . PRO A 1 83 ? -14.549 3.769 10.797 1.00 88.19 83 PRO A O 1
ATOM 728 N N . VAL A 1 84 ? -14.436 1.596 11.352 1.00 91.50 84 VAL A N 1
ATOM 729 C CA . VAL A 1 84 ? -15.736 1.546 12.022 1.00 91.50 84 VAL A CA 1
ATOM 730 C C . VAL A 1 84 ? -15.479 1.659 13.517 1.00 91.50 84 VAL A C 1
ATOM 732 O O . VAL A 1 84 ? -14.687 0.894 14.067 1.00 91.50 84 VAL A O 1
ATOM 735 N N . LYS A 1 85 ? -16.137 2.612 14.185 1.00 86.94 85 LYS A N 1
ATOM 736 C CA . LYS A 1 85 ? -16.111 2.674 15.648 1.00 86.94 85 LYS A CA 1
ATOM 737 C C . LYS A 1 85 ? -16.929 1.513 16.194 1.00 86.94 85 LYS A C 1
ATOM 739 O O . LYS A 1 85 ? -18.134 1.437 15.960 1.00 86.94 85 LYS A O 1
ATOM 744 N N . LEU A 1 86 ? -16.259 0.611 16.896 1.00 79.75 86 LEU A N 1
ATOM 745 C CA . LEU A 1 86 ? -16.908 -0.451 17.643 1.00 79.75 86 LEU A CA 1
ATOM 746 C C . LEU A 1 86 ? -17.111 0.063 19.067 1.00 79.75 86 LEU A C 1
ATOM 748 O O . LEU A 1 86 ? -16.230 -0.109 19.899 1.00 79.75 86 LEU A O 1
ATOM 752 N N . VAL A 1 87 ? -18.282 0.680 19.266 1.00 72.31 87 VAL A N 1
ATOM 753 C CA . VAL A 1 87 ? -18.821 1.268 20.511 1.00 72.31 87 VAL A CA 1
ATOM 754 C C . VAL A 1 87 ? -18.022 2.428 21.114 1.00 72.31 87 VAL A C 1
ATOM 756 O O . VAL A 1 87 ? -16.806 2.301 21.354 1.00 72.31 87 VAL A O 1
#